Protein AF-A0A9W6JNK4-F1 (afdb_monomer_lite)

Secondary structure (DSSP, 8-state):
--HHHHHHHHHHHHHHHHHHHHHHHHHHHHHHHHHHHHHHHHHHHHSPPEEE-TTT--EEE-

pLDDT: mean 91.94, std 7.03, range [67.38, 98.19]

Radius of gyration: 26.53 Å; chains: 1; bounding box: 38×10×82 Å

Foldseek 3Di:
DPVVVVVVVVVVVVVVVVVVVVVVVVVVVVVVVVVVVVVVVVCVVPPFDWDQDPVPRDTDRD

Sequence (62 aa):
MPPLLVIAAAAAGAMFGAKALKREWRRVNRELNAAERSAEERDREVRPTLRRDPSSGEWRPG

Structure (mmCIF, N/CA/C/O backbone):
data_AF-A0A9W6JNK4-F1
#
_entry.id   AF-A0A9W6JNK4-F1
#
loop_
_atom_site.group_PDB
_atom_site.id
_atom_site.type_symbol
_atom_site.label_atom_id
_atom_site.label_alt_id
_atom_site.label_comp_id
_atom_site.label_asym_id
_atom_site.label_entity_id
_atom_site.label_seq_id
_atom_site.pdbx_PDB_ins_code
_atom_site.Cartn_x
_atom_site.Cartn_y
_atom_site.Cartn_z
_atom_site.occupancy
_atom_site.B_iso_or_equiv
_atom_site.auth_seq_id
_atom_site.auth_comp_id
_atom_site.auth_asym_id
_atom_site.auth_atom_id
_atom_site.pdbx_PDB_model_num
ATOM 1 N N . MET A 1 1 ? 19.251 -1.177 -34.413 1.00 67.38 1 MET A N 1
ATOM 2 C CA . MET A 1 1 ? 18.420 -0.318 -33.539 1.00 67.38 1 MET A CA 1
ATOM 3 C C . MET A 1 1 ? 19.352 0.616 -32.782 1.00 67.38 1 MET A C 1
ATOM 5 O O . MET A 1 1 ? 20.257 0.095 -32.139 1.00 67.38 1 MET A O 1
ATOM 9 N N . PRO A 1 2 ? 19.205 1.948 -32.884 1.00 86.81 2 PRO A N 1
ATOM 10 C CA . PRO A 1 2 ? 20.010 2.892 -32.111 1.00 86.81 2 PRO A CA 1
ATOM 11 C C . PRO A 1 2 ? 19.924 2.547 -30.613 1.00 86.81 2 PRO A C 1
ATOM 13 O O . PRO A 1 2 ? 18.805 2.477 -30.096 1.00 86.81 2 PRO A O 1
ATOM 16 N N . PRO A 1 3 ? 21.046 2.330 -29.902 1.00 91.62 3 PRO A N 1
ATOM 17 C CA . PRO A 1 3 ? 21.040 1.907 -28.496 1.00 91.62 3 PRO A CA 1
ATOM 18 C C . PRO A 1 3 ? 20.208 2.821 -27.586 1.00 91.62 3 PRO A C 1
ATOM 20 O O . PRO A 1 3 ? 19.523 2.356 -26.678 1.00 91.62 3 PRO A O 1
ATOM 23 N N . LEU A 1 4 ? 20.194 4.120 -27.892 1.00 95.25 4 LEU A N 1
ATOM 24 C CA . LEU A 1 4 ? 19.416 5.124 -27.169 1.00 95.25 4 LEU A CA 1
ATOM 25 C C . LEU A 1 4 ? 17.904 4.870 -27.217 1.00 95.25 4 LEU A C 1
ATOM 27 O O . LEU A 1 4 ? 17.232 5.090 -26.215 1.00 95.25 4 LEU A O 1
ATOM 31 N N . LEU A 1 5 ? 17.364 4.368 -28.334 1.00 95.44 5 LEU A N 1
ATOM 32 C CA . LEU A 1 5 ? 15.929 4.074 -28.436 1.00 95.44 5 LEU A CA 1
ATOM 33 C C . LEU A 1 5 ? 15.533 2.896 -27.543 1.00 95.44 5 LEU A C 1
ATOM 35 O O . LEU A 1 5 ? 14.473 2.925 -26.922 1.00 95.44 5 LEU A O 1
ATOM 39 N N . VAL A 1 6 ? 16.399 1.885 -27.435 1.00 95.62 6 VAL A N 1
ATOM 40 C CA . 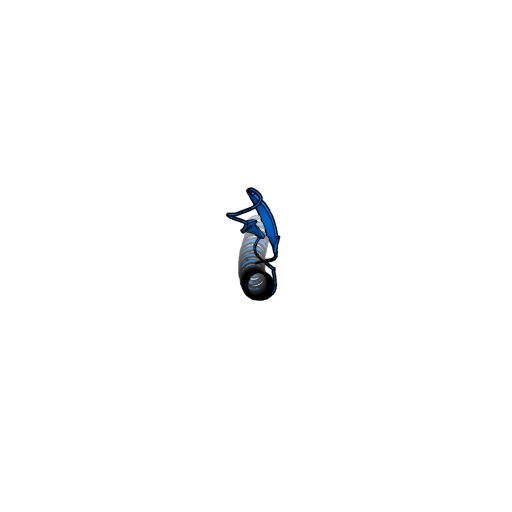VAL A 1 6 ? 16.169 0.726 -26.559 1.00 95.62 6 VAL A CA 1
ATOM 41 C C . VAL A 1 6 ? 16.190 1.156 -25.092 1.00 95.62 6 VAL A C 1
ATOM 43 O O . VAL A 1 6 ? 15.291 0.799 -24.332 1.00 95.62 6 VAL A O 1
ATOM 46 N N . ILE A 1 7 ? 17.169 1.979 -24.705 1.00 96.75 7 ILE A N 1
ATOM 47 C CA . ILE A 1 7 ? 17.278 2.509 -23.340 1.00 96.75 7 ILE A CA 1
ATOM 48 C C . ILE A 1 7 ? 16.070 3.390 -23.004 1.00 96.75 7 ILE A C 1
ATOM 50 O O . ILE A 1 7 ? 15.471 3.229 -21.941 1.00 96.75 7 ILE A O 1
ATOM 54 N N . ALA A 1 8 ? 15.672 4.285 -23.912 1.00 96.62 8 ALA A N 1
ATOM 55 C CA . ALA A 1 8 ? 14.521 5.158 -23.708 1.00 96.62 8 ALA A CA 1
ATOM 56 C C . ALA A 1 8 ? 13.220 4.358 -23.538 1.00 96.62 8 ALA A C 1
ATOM 58 O O . ALA A 1 8 ? 12.443 4.636 -22.623 1.00 96.62 8 ALA A O 1
ATOM 59 N N . ALA A 1 9 ? 13.003 3.331 -24.363 1.00 97.00 9 ALA A N 1
ATOM 60 C CA . ALA A 1 9 ? 11.838 2.458 -24.250 1.00 97.00 9 ALA A CA 1
ATOM 61 C C . ALA A 1 9 ? 11.821 1.687 -22.919 1.00 97.00 9 ALA A C 1
ATOM 63 O O . ALA A 1 9 ? 10.783 1.626 -22.258 1.00 97.00 9 ALA A O 1
ATOM 64 N N . ALA A 1 10 ? 12.970 1.157 -22.487 1.00 97.25 10 ALA A N 1
ATOM 65 C CA . ALA A 1 10 ? 13.090 0.462 -21.207 1.00 97.25 10 ALA A CA 1
ATOM 66 C C . ALA A 1 10 ? 12.809 1.397 -20.017 1.00 97.25 10 ALA A C 1
ATOM 68 O O . ALA A 1 10 ? 12.032 1.049 -19.127 1.00 97.25 10 ALA A O 1
ATOM 69 N N . ALA A 1 11 ? 13.380 2.605 -20.025 1.00 97.94 11 ALA A N 1
ATOM 70 C CA . ALA A 1 11 ? 13.154 3.607 -18.986 1.00 97.94 11 ALA A CA 1
ATOM 71 C C . ALA A 1 11 ? 11.682 4.042 -18.921 1.00 97.94 11 ALA A C 1
ATOM 73 O O . ALA A 1 11 ? 11.107 4.128 -17.833 1.00 97.94 11 ALA A O 1
ATOM 74 N N . ALA A 1 12 ? 11.052 4.263 -20.079 1.00 97.69 12 ALA A N 1
ATOM 75 C CA . ALA A 1 12 ? 9.634 4.587 -20.152 1.00 97.69 12 ALA A CA 1
ATOM 76 C C . ALA A 1 12 ? 8.788 3.448 -19.563 1.00 97.69 12 ALA A C 1
ATOM 78 O O . ALA A 1 12 ? 7.986 3.684 -18.657 1.00 97.69 12 ALA A O 1
ATOM 79 N N . GLY A 1 13 ? 9.019 2.208 -20.005 1.00 97.50 13 GLY A N 1
ATOM 80 C CA . GLY A 1 13 ? 8.329 1.024 -19.490 1.00 97.50 13 GLY A CA 1
ATOM 81 C C . GLY A 1 13 ? 8.455 0.881 -17.971 1.00 97.50 13 GLY A C 1
ATOM 82 O O . GLY A 1 13 ? 7.448 0.717 -17.280 1.00 97.50 13 GLY A O 1
ATOM 83 N N . ALA A 1 14 ? 9.668 1.038 -17.435 1.00 98.12 14 ALA A N 1
ATOM 84 C CA . ALA A 1 14 ? 9.919 0.994 -15.998 1.00 98.12 14 ALA A CA 1
ATOM 85 C C . ALA A 1 14 ? 9.154 2.092 -15.239 1.00 98.12 14 ALA A C 1
ATOM 87 O O . ALA A 1 14 ? 8.541 1.815 -14.207 1.00 98.12 14 ALA A O 1
ATOM 88 N N . MET A 1 15 ? 9.125 3.324 -15.757 1.00 98.00 15 MET A N 1
ATOM 89 C CA . MET A 1 15 ? 8.410 4.434 -15.122 1.00 98.00 15 MET A CA 1
ATOM 90 C C . MET A 1 15 ? 6.892 4.203 -15.094 1.00 98.00 15 MET A C 1
ATOM 92 O O . MET A 1 15 ? 6.254 4.411 -14.057 1.00 98.00 15 MET A O 1
ATOM 96 N N . PHE A 1 16 ? 6.304 3.746 -16.204 1.00 97.44 16 PHE A N 1
ATOM 97 C CA . PHE A 1 16 ? 4.877 3.416 -16.257 1.00 97.44 16 PHE A CA 1
ATOM 98 C C . PHE A 1 16 ? 4.532 2.256 -15.315 1.00 97.44 16 PHE A C 1
ATOM 100 O O . PHE A 1 16 ? 3.568 2.364 -14.551 1.00 97.44 16 PHE A O 1
ATOM 107 N N . GLY A 1 17 ? 5.353 1.201 -15.300 1.00 97.94 17 GLY A N 1
ATOM 108 C CA . GLY A 1 17 ? 5.197 0.067 -14.387 1.00 97.94 17 GLY A CA 1
ATOM 109 C C . GLY A 1 17 ? 5.269 0.489 -12.919 1.00 97.94 17 GLY A C 1
ATOM 110 O O . GLY A 1 17 ? 4.362 0.194 -12.141 1.00 97.94 17 GLY A O 1
ATOM 111 N N . ALA A 1 18 ? 6.281 1.273 -12.545 1.00 98.06 18 ALA A N 1
ATOM 112 C CA . ALA A 1 18 ? 6.434 1.789 -11.186 1.00 98.06 18 ALA A CA 1
ATOM 113 C C . ALA A 1 18 ? 5.251 2.676 -10.764 1.00 98.06 18 ALA A C 1
ATOM 115 O O . ALA A 1 18 ? 4.767 2.579 -9.634 1.00 98.06 18 ALA A O 1
ATOM 116 N N .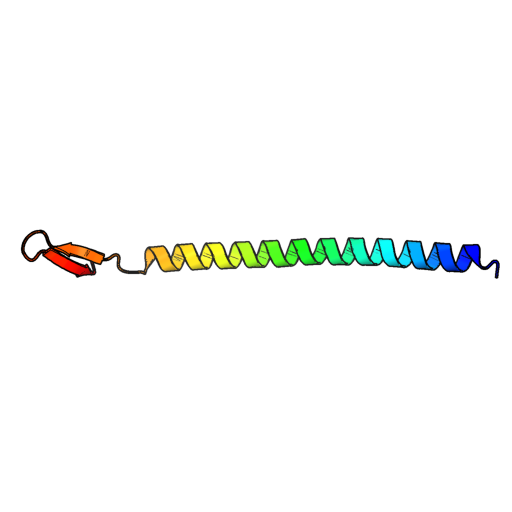 LYS A 1 19 ? 4.738 3.520 -11.670 1.00 97.31 19 LYS A N 1
ATOM 117 C CA . LYS A 1 19 ? 3.563 4.363 -11.402 1.00 97.31 19 LYS A CA 1
ATOM 118 C C . LYS A 1 19 ? 2.307 3.524 -11.160 1.00 97.31 19 LYS A C 1
ATOM 120 O O . LYS A 1 19 ? 1.550 3.839 -10.238 1.00 97.31 19 LYS A O 1
ATOM 125 N N . ALA A 1 20 ? 2.093 2.477 -11.957 1.00 97.38 20 ALA A N 1
ATOM 126 C CA . ALA A 1 20 ? 0.968 1.560 -11.798 1.00 97.38 20 ALA A CA 1
ATOM 127 C C . ALA A 1 20 ? 1.063 0.783 -10.475 1.00 97.38 20 ALA A C 1
ATOM 129 O O . ALA A 1 20 ? 0.128 0.827 -9.675 1.00 97.38 20 ALA A O 1
ATOM 130 N N . LEU A 1 21 ? 2.226 0.194 -10.178 1.00 98.19 21 LEU A N 1
ATOM 131 C CA . LEU A 1 21 ? 2.484 -0.511 -8.918 1.00 98.19 21 LEU A CA 1
ATOM 132 C C . LEU A 1 21 ? 2.277 0.400 -7.705 1.00 98.19 21 LEU A C 1
ATOM 134 O O . LEU A 1 21 ? 1.556 0.047 -6.779 1.00 98.19 21 LEU A O 1
ATOM 138 N N . LYS A 1 22 ? 2.824 1.621 -7.727 1.00 98.19 22 LYS A N 1
ATOM 139 C CA . LYS A 1 22 ? 2.645 2.600 -6.642 1.00 98.19 22 LYS A CA 1
ATOM 140 C C . LYS A 1 22 ? 1.184 3.024 -6.463 1.00 98.19 22 LYS A C 1
ATOM 142 O O . LYS A 1 22 ? 0.783 3.421 -5.366 1.00 98.19 22 LYS A O 1
ATOM 147 N N . ARG A 1 23 ? 0.381 3.030 -7.530 1.00 97.94 23 ARG A N 1
ATOM 148 C CA . ARG A 1 23 ? -1.056 3.321 -7.441 1.00 97.94 23 ARG A CA 1
ATOM 149 C C . ARG A 1 23 ? -1.788 2.181 -6.743 1.00 97.94 23 ARG A C 1
ATOM 151 O O . ARG A 1 23 ? -2.511 2.458 -5.789 1.00 97.94 23 ARG A O 1
ATOM 158 N N . GLU A 1 24 ? -1.560 0.947 -7.177 1.00 97.88 24 GLU A N 1
ATOM 159 C CA . GLU A 1 24 ? -2.218 -0.226 -6.598 1.00 97.88 24 GLU A CA 1
ATOM 160 C C . GLU A 1 24 ? -1.772 -0.479 -5.163 1.00 97.88 24 GLU A C 1
ATOM 162 O O . GLU A 1 24 ? -2.619 -0.665 -4.295 1.00 97.88 24 GLU A O 1
ATOM 167 N N . TRP A 1 25 ? -0.480 -0.324 -4.869 1.00 97.56 25 TRP A N 1
ATOM 168 C CA . TRP A 1 25 ? 0.039 -0.363 -3.503 1.00 97.56 25 TRP A CA 1
ATOM 169 C C . TRP A 1 25 ? -0.718 0.605 -2.592 1.00 97.56 25 TRP A C 1
ATOM 171 O O . TRP A 1 25 ? -1.221 0.227 -1.540 1.00 97.56 25 TRP A O 1
ATOM 181 N N . ARG A 1 26 ? -0.857 1.872 -3.006 1.00 97.69 26 ARG A N 1
ATOM 182 C CA . ARG A 1 26 ? -1.601 2.873 -2.224 1.00 97.69 26 ARG A CA 1
ATOM 183 C C . ARG A 1 26 ? -3.090 2.561 -2.125 1.00 97.69 26 ARG A C 1
ATOM 185 O O . ARG A 1 26 ? -3.728 3.006 -1.177 1.00 97.69 26 ARG A O 1
ATOM 192 N N . ARG A 1 27 ? -3.681 1.878 -3.105 1.00 97.75 27 ARG A N 1
ATOM 193 C CA . ARG A 1 27 ? -5.080 1.448 -3.036 1.00 97.75 27 ARG A CA 1
ATOM 194 C C . ARG A 1 27 ? -5.240 0.358 -1.979 1.00 97.75 27 ARG A C 1
ATOM 196 O O . ARG A 1 27 ? -5.963 0.591 -1.019 1.00 97.75 27 ARG A O 1
ATOM 203 N N . VAL A 1 28 ? -4.483 -0.729 -2.097 1.00 97.44 28 VAL A N 1
ATOM 204 C CA . VAL A 1 28 ? -4.505 -1.855 -1.153 1.00 97.44 28 VAL A CA 1
ATOM 205 C C . VAL A 1 28 ? -4.199 -1.391 0.267 1.00 97.44 28 VAL A C 1
ATOM 207 O O . VAL A 1 28 ? -4.934 -1.711 1.190 1.00 97.44 28 VAL A O 1
ATOM 210 N N . ASN A 1 29 ? -3.177 -0.554 0.455 1.00 97.69 29 ASN A N 1
ATOM 211 C CA . ASN A 1 29 ? -2.816 -0.083 1.791 1.00 97.69 29 ASN A CA 1
ATOM 212 C C . ASN A 1 29 ? -3.897 0.812 2.416 1.00 97.69 29 ASN A C 1
ATOM 214 O O . ASN A 1 29 ? -4.067 0.824 3.628 1.00 97.69 29 ASN A O 1
ATOM 218 N N . ARG A 1 30 ? -4.647 1.573 1.606 1.00 97.12 30 ARG A N 1
ATOM 219 C CA . ARG A 1 30 ? -5.799 2.339 2.110 1.00 97.12 30 ARG A CA 1
ATOM 220 C C . ARG A 1 30 ? -6.940 1.423 2.535 1.00 97.12 30 ARG A C 1
ATOM 222 O O . ARG A 1 30 ? -7.560 1.702 3.555 1.00 97.12 30 ARG A O 1
ATOM 229 N N . GLU A 1 31 ? -7.205 0.369 1.768 1.00 96.50 31 GLU A N 1
ATOM 230 C CA . GLU A 1 31 ? -8.217 -0.640 2.099 1.00 96.50 31 GLU A CA 1
ATOM 231 C C . GLU A 1 31 ? -7.833 -1.392 3.385 1.00 96.50 31 GLU A C 1
ATOM 233 O O . GLU A 1 31 ? -8.657 -1.501 4.290 1.00 96.50 31 GLU A O 1
ATOM 238 N N . LEU A 1 32 ? -6.564 -1.793 3.522 1.00 97.25 32 LEU A N 1
ATOM 239 C CA . LEU A 1 32 ? -6.039 -2.446 4.723 1.00 97.25 32 LEU A CA 1
ATOM 240 C C . LEU A 1 32 ? -6.141 -1.539 5.955 1.00 97.25 32 LEU A C 1
ATOM 242 O O . LEU A 1 32 ? -6.758 -1.919 6.942 1.00 97.25 32 LEU A O 1
ATOM 246 N N . ASN A 1 33 ? -5.652 -0.299 5.865 1.00 96.31 33 ASN A N 1
ATOM 247 C CA . ASN A 1 33 ? -5.731 0.661 6.970 1.00 96.31 33 ASN A CA 1
ATOM 248 C C . ASN A 1 33 ? -7.183 1.008 7.355 1.00 96.31 33 ASN A C 1
ATOM 250 O O . ASN A 1 33 ? -7.457 1.423 8.481 1.00 96.31 33 ASN A O 1
ATOM 254 N N . ALA A 1 34 ? -8.131 0.948 6.414 1.00 95.19 34 ALA A N 1
ATOM 255 C CA . ALA A 1 34 ? -9.548 1.128 6.723 1.00 95.19 34 ALA A CA 1
ATOM 256 C C . ALA A 1 34 ? -10.109 -0.087 7.475 1.00 95.19 34 ALA A C 1
ATOM 258 O O . ALA A 1 34 ? -10.806 0.089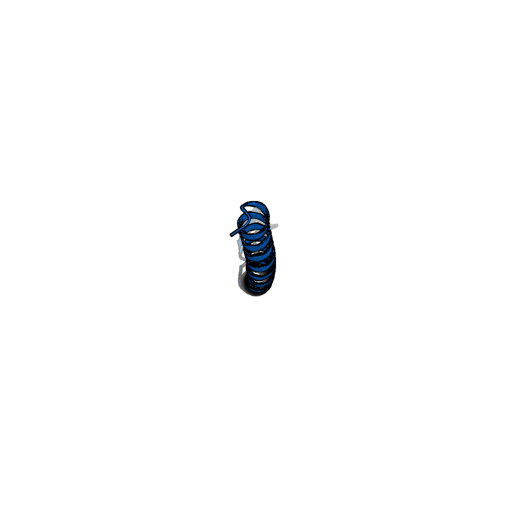 8.474 1.00 95.19 34 ALA A O 1
ATOM 259 N N . ALA A 1 35 ? -9.762 -1.299 7.035 1.00 95.56 35 ALA A N 1
ATOM 260 C CA . ALA A 1 35 ? -10.152 -2.532 7.706 1.00 95.56 35 ALA A CA 1
ATOM 261 C C . ALA A 1 35 ? -9.582 -2.609 9.132 1.00 95.56 35 ALA A C 1
ATOM 263 O O . ALA A 1 35 ? -10.340 -2.868 10.065 1.00 95.56 35 ALA A O 1
ATOM 264 N N . GLU A 1 36 ? -8.295 -2.305 9.315 1.00 94.56 36 GLU A N 1
ATOM 265 C CA . GLU A 1 36 ? -7.632 -2.274 10.626 1.00 94.56 36 GLU A CA 1
ATOM 266 C C . GLU A 1 36 ? -8.309 -1.292 11.582 1.00 94.56 36 GLU A C 1
ATOM 268 O O . GLU A 1 36 ? -8.696 -1.683 12.679 1.00 94.56 36 GLU A O 1
ATOM 273 N N . ARG A 1 37 ? -8.569 -0.050 11.148 1.00 93.94 37 ARG A N 1
ATOM 274 C CA . ARG A 1 37 ? -9.285 0.930 11.983 1.00 93.94 37 ARG A CA 1
ATOM 275 C C . ARG A 1 37 ? -10.678 0.453 12.380 1.00 93.94 37 ARG A C 1
ATOM 277 O O . ARG A 1 37 ? -11.048 0.571 13.541 1.00 93.94 37 ARG A O 1
ATOM 284 N N . SER A 1 38 ? -11.419 -0.149 11.449 1.00 92.38 38 SER A N 1
ATOM 285 C CA . SER A 1 38 ? -12.741 -0.704 11.761 1.00 92.38 38 SER A CA 1
ATOM 286 C C . SER A 1 38 ? -12.676 -1.872 12.752 1.00 92.38 38 SER A C 1
ATOM 288 O O . SER A 1 38 ? -13.604 -2.075 13.530 1.00 92.38 38 SER A O 1
ATOM 290 N N . ALA A 1 39 ? -11.592 -2.653 12.731 1.00 91.69 39 ALA A N 1
ATOM 291 C CA . ALA A 1 39 ? -11.373 -3.735 13.681 1.00 91.69 39 ALA A CA 1
ATOM 292 C C . ALA A 1 39 ? -10.991 -3.190 15.065 1.00 91.69 39 ALA A C 1
ATOM 294 O O . ALA A 1 39 ? -11.536 -3.657 16.060 1.00 91.69 39 ALA A O 1
ATOM 295 N N . GLU A 1 40 ? -10.124 -2.175 15.132 1.00 90.88 40 GLU A N 1
ATOM 296 C CA . GLU A 1 40 ? -9.769 -1.493 16.383 1.00 90.88 40 GLU A CA 1
ATOM 297 C C . GLU A 1 40 ? -10.976 -0.826 17.052 1.00 90.88 40 GLU A C 1
ATOM 299 O O . GLU A 1 40 ? -11.102 -0.874 18.273 1.00 90.88 40 GLU A O 1
ATOM 304 N N . GLU A 1 41 ? -11.868 -0.206 16.277 1.00 88.75 41 GLU A N 1
ATOM 305 C CA . GLU A 1 41 ? -13.104 0.391 16.794 1.00 88.75 41 GLU A CA 1
ATOM 306 C C . GLU A 1 41 ? -14.004 -0.670 17.439 1.00 88.75 41 GLU A C 1
ATOM 308 O O . GLU A 1 41 ? -14.414 -0.503 18.587 1.00 88.75 41 GLU A O 1
ATOM 313 N N . ARG A 1 42 ? -14.221 -1.807 16.763 1.00 87.81 42 ARG A N 1
ATOM 314 C CA . ARG A 1 42 ? -14.984 -2.934 17.328 1.00 87.81 42 ARG A CA 1
ATOM 315 C C . ARG A 1 42 ? -14.315 -3.531 18.563 1.00 87.81 42 ARG A C 1
ATOM 317 O O . ARG A 1 42 ? -15.005 -3.870 19.518 1.00 87.81 42 ARG A O 1
ATOM 324 N N . ASP A 1 43 ? 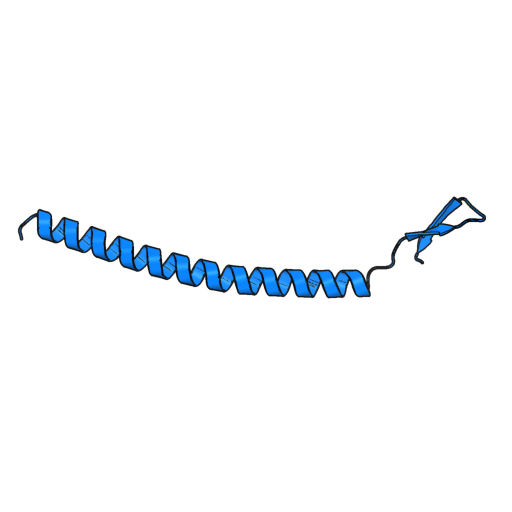-12.988 -3.664 18.560 1.00 87.25 43 ASP A N 1
ATOM 325 C CA . ASP A 1 43 ? -12.256 -4.138 19.739 1.00 87.25 43 ASP A CA 1
ATOM 326 C C . ASP A 1 43 ? -12.472 -3.183 20.915 1.00 87.25 43 ASP A C 1
ATOM 328 O O . ASP A 1 43 ? -12.815 -3.629 22.001 1.00 87.25 43 ASP A O 1
ATOM 332 N N . ARG A 1 44 ? -12.382 -1.863 20.705 1.00 84.00 44 ARG A N 1
ATOM 333 C CA . ARG A 1 44 ? -12.649 -0.873 21.764 1.00 84.00 44 ARG A CA 1
ATOM 334 C C . ARG A 1 44 ? -14.070 -0.939 22.318 1.00 84.00 44 ARG A C 1
ATOM 336 O O . ARG A 1 44 ? -14.239 -0.686 23.505 1.00 84.00 44 ARG A O 1
ATOM 343 N N . GLU A 1 45 ? -15.068 -1.254 21.495 1.00 82.94 45 GLU A N 1
ATOM 344 C CA . GLU A 1 45 ? -16.460 -1.398 21.945 1.00 82.94 45 GLU A CA 1
ATOM 345 C C . GLU A 1 45 ? -16.669 -2.630 22.834 1.00 82.94 45 GLU A C 1
ATOM 347 O O . GLU A 1 45 ? -17.454 -2.585 23.779 1.00 82.94 45 GLU A O 1
ATOM 352 N N . VAL A 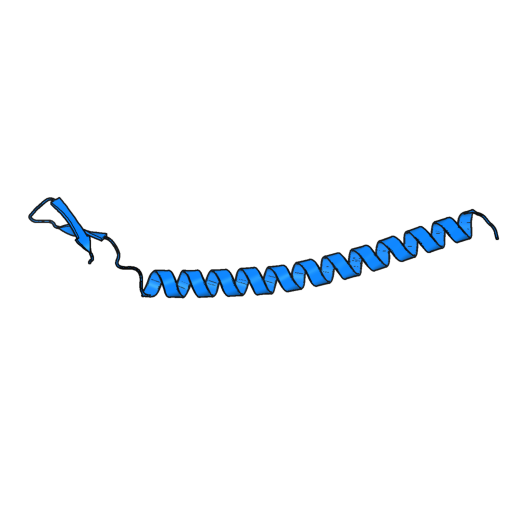1 46 ? -15.976 -3.732 22.541 1.00 82.50 46 VAL A N 1
ATOM 353 C CA . VAL A 1 46 ? -16.182 -5.020 23.223 1.00 82.50 46 VAL A CA 1
ATOM 354 C C . VAL A 1 46 ? -15.186 -5.237 24.363 1.00 82.50 46 VAL A C 1
ATOM 356 O O . VAL A 1 46 ? -15.449 -6.010 25.286 1.00 82.50 46 VAL A O 1
ATOM 359 N N . ARG A 1 47 ? -14.029 -4.573 24.325 1.00 80.12 47 ARG A N 1
ATOM 360 C CA . ARG A 1 47 ? -12.944 -4.796 25.275 1.00 80.12 47 ARG A CA 1
ATOM 361 C C . ARG A 1 47 ? -13.286 -4.187 26.638 1.00 80.12 47 ARG A C 1
ATOM 363 O O . ARG A 1 47 ? -13.360 -2.962 26.755 1.00 80.12 47 ARG A O 1
ATOM 370 N N . PRO A 1 48 ? -13.427 -5.006 27.698 1.00 77.88 48 PRO A N 1
ATOM 371 C CA . PRO A 1 48 ? -13.692 -4.490 29.031 1.00 77.88 48 PRO A CA 1
ATOM 372 C C . PRO A 1 48 ? -12.525 -3.609 29.481 1.00 77.88 48 PRO A C 1
ATOM 374 O O . PRO A 1 48 ? -11.362 -4.028 29.469 1.00 77.88 48 PRO A O 1
ATOM 377 N N . THR A 1 49 ? -12.830 -2.372 29.871 1.00 82.62 49 THR A N 1
ATOM 378 C CA . THR A 1 49 ? -11.825 -1.476 30.451 1.00 82.62 49 THR A CA 1
ATOM 379 C C . THR A 1 49 ? -11.672 -1.795 31.930 1.00 82.62 49 THR A C 1
ATOM 381 O O . THR A 1 49 ? -12.652 -2.003 32.642 1.00 82.62 49 THR A O 1
ATOM 384 N N . LEU A 1 50 ? -10.432 -1.865 32.412 1.00 87.31 50 LEU A N 1
ATOM 385 C CA . LEU A 1 50 ? -10.194 -2.017 33.842 1.00 87.31 50 LEU A CA 1
ATOM 386 C C . LEU A 1 50 ? -10.536 -0.700 34.541 1.00 87.31 50 LEU A C 1
ATOM 388 O O . LEU A 1 50 ? -9.974 0.347 34.215 1.00 87.31 50 LEU A O 1
ATOM 392 N N . ARG A 1 51 ? -11.422 -0.753 35.535 1.00 84.81 51 ARG A N 1
ATOM 393 C CA . ARG A 1 51 ? -11.670 0.351 36.464 1.00 84.81 51 ARG A CA 1
ATOM 394 C C . ARG A 1 51 ? -11.073 0.015 37.819 1.00 84.81 51 ARG A C 1
ATOM 396 O O . ARG A 1 51 ? -11.124 -1.121 38.286 1.00 84.81 51 ARG A O 1
ATOM 403 N N . ARG A 1 52 ? -10.489 1.028 38.451 1.00 87.50 52 ARG A N 1
ATOM 404 C CA . ARG A 1 52 ? -9.967 0.903 39.807 1.00 87.50 52 ARG A CA 1
ATOM 405 C C . ARG A 1 52 ? -11.130 0.926 40.794 1.00 87.50 52 ARG A C 1
ATOM 407 O O . ARG A 1 52 ? -11.893 1.891 40.813 1.00 87.50 52 ARG A O 1
ATOM 414 N N . ASP A 1 53 ? -11.256 -0.126 41.591 1.00 89.69 53 ASP A N 1
ATOM 415 C CA . ASP A 1 53 ? -12.235 -0.219 42.666 1.00 89.69 53 ASP A CA 1
ATOM 416 C C . ASP A 1 53 ? -11.849 0.769 43.785 1.00 89.69 53 ASP A C 1
ATOM 418 O O . ASP A 1 53 ? -10.740 0.681 44.321 1.00 89.69 53 ASP A O 1
ATOM 422 N N . PRO A 1 54 ? -12.719 1.731 44.142 1.00 88.81 54 PRO A N 1
ATOM 423 C CA . PRO A 1 54 ? -12.412 2.725 45.167 1.00 88.81 54 PRO A CA 1
ATOM 424 C C . PRO A 1 54 ? -12.329 2.137 46.583 1.00 88.81 54 PRO A C 1
ATOM 426 O O . PRO A 1 54 ? -11.725 2.763 47.450 1.00 88.81 54 PRO A O 1
ATOM 429 N N . SER A 1 55 ? -12.920 0.964 46.827 1.00 91.69 55 SER A N 1
ATOM 430 C CA . SER A 1 55 ? -12.955 0.327 48.147 1.00 91.69 55 SER A CA 1
ATOM 431 C C . SER A 1 55 ? -11.732 -0.553 48.422 1.00 91.69 55 SER A C 1
ATOM 433 O O . SER A 1 55 ? -11.189 -0.521 49.524 1.00 91.69 55 SER A O 1
ATOM 435 N N . SER A 1 56 ? -11.269 -1.301 47.416 1.00 89.38 56 SER A N 1
ATOM 436 C CA . SER A 1 56 ? -10.146 -2.244 47.533 1.00 89.38 56 SER A CA 1
ATOM 437 C C . SER A 1 56 ? -8.852 -1.746 46.881 1.00 89.38 56 SER A C 1
ATOM 439 O O . SER A 1 56 ? -7.768 -2.236 47.185 1.00 89.38 56 SER A O 1
ATOM 441 N N . GLY A 1 57 ? -8.937 -0.769 45.973 1.00 89.00 57 GLY A N 1
ATOM 442 C CA . GLY A 1 57 ? -7.808 -0.291 45.177 1.00 89.00 57 GLY A CA 1
ATOM 443 C C . GLY A 1 57 ? -7.381 -1.235 44.046 1.00 89.00 57 GLY A C 1
ATOM 444 O O . GLY A 1 57 ? -6.478 -0.864 43.288 1.00 89.00 57 GLY A O 1
ATOM 445 N N . GLU A 1 58 ? -8.016 -2.405 43.917 1.00 92.81 58 GLU A N 1
ATOM 446 C CA . GLU A 1 58 ? -7.769 -3.390 42.863 1.00 92.81 58 GLU A CA 1
ATOM 447 C C . GLU A 1 58 ? -8.360 -2.947 41.518 1.00 92.81 58 GLU A C 1
ATOM 449 O O . GLU A 1 58 ? -9.327 -2.187 41.448 1.00 92.81 58 GLU A O 1
ATOM 454 N N . TRP A 1 59 ? -7.790 -3.445 40.423 1.00 88.88 59 TRP A N 1
ATOM 455 C CA . TRP A 1 59 ? -8.319 -3.229 39.078 1.00 88.88 59 TRP A CA 1
ATOM 456 C C . TRP A 1 59 ? -9.306 -4.341 38.728 1.00 88.88 59 TRP A C 1
ATOM 458 O O . TRP A 1 59 ? -8.935 -5.513 38.708 1.00 88.88 59 TRP A O 1
ATOM 468 N N . ARG A 1 60 ? -10.557 -3.979 38.437 1.00 84.50 60 ARG A N 1
ATOM 469 C CA . ARG A 1 60 ? -11.621 -4.917 38.051 1.00 84.50 60 ARG A CA 1
ATOM 470 C C . ARG A 1 60 ? -12.150 -4.562 36.659 1.00 84.50 60 ARG A C 1
ATOM 472 O O . ARG A 1 60 ? -12.112 -3.384 36.300 1.00 84.50 60 ARG A O 1
ATOM 479 N N . PRO A 1 61 ? -12.626 -5.537 35.863 1.00 85.25 61 PRO A N 1
ATOM 480 C CA . PRO A 1 61 ? -13.392 -5.235 34.656 1.00 85.25 61 PRO A CA 1
ATOM 481 C C . PRO A 1 61 ? -14.569 -4.324 3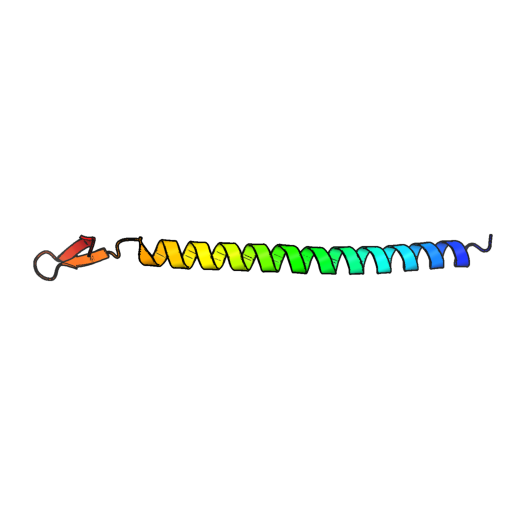5.026 1.00 85.25 61 PRO A C 1
ATOM 483 O O . PRO A 1 61 ? -15.313 -4.644 35.956 1.00 85.25 61 PRO A O 1
ATOM 486 N N . GLY A 1 62 ? -14.651 -3.163 34.377 1.00 67.88 62 GLY A N 1
ATOM 487 C CA . GLY A 1 62 ? -15.727 -2.187 34.543 1.00 67.88 62 GLY A CA 1
ATOM 488 C C . GLY A 1 62 ? -16.881 -2.405 33.583 1.00 67.88 62 GLY A C 1
ATOM 489 O O . GLY A 1 62 ? -16.664 -3.057 32.537 1.00 67.88 62 GLY A O 1
#

Organism: NCBI:txid1437816